Protein AF-A0A1Y6GBG3-F1 (afdb_monomer)

Solvent-accessible surface area (backbone atoms only — not comparable to full-atom values): 3166 Å² total; per-residue (Å²): 112,43,32,39,39,32,30,56,54,96,94,40,83,46,77,48,60,27,29,79,75,51,67,40,88,86,78,50,23,36,32,29,34,61,46,97,93,41,72,43,80,39,57,53,88,34,54,78,43,79,42,82,47,132

pLDDT: mean 92.44, std 3.33, range [78.0, 96.62]

Structure (mmCIF, N/CA/C/O backbone):
data_AF-A0A1Y6GBG3-F1
#
_entry.id   AF-A0A1Y6GBG3-F1
#
loop_
_atom_site.group_PDB
_atom_site.id
_atom_site.type_symbol
_atom_site.label_atom_id
_atom_site.label_alt_id
_atom_site.label_comp_id
_atom_site.label_asym_id
_atom_site.label_entity_id
_atom_site.label_seq_id
_atom_site.pdbx_PDB_ins_code
_atom_site.Cartn_x
_atom_site.Cartn_y
_atom_site.Cartn_z
_atom_site.occupancy
_atom_site.B_iso_or_equiv
_atom_site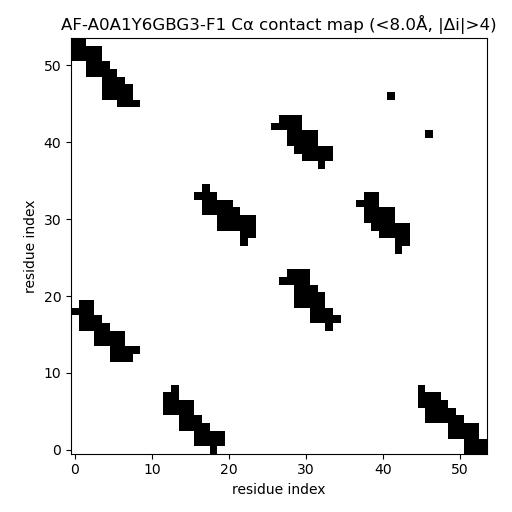.auth_seq_id
_atom_site.auth_comp_id
_atom_site.auth_asym_id
_atom_site.auth_atom_id
_atom_site.pdbx_PDB_model_num
ATOM 1 N N . MET A 1 1 ? -13.316 1.622 6.042 1.00 81.38 1 MET A N 1
ATOM 2 C CA . MET A 1 1 ? -13.003 0.177 6.093 1.00 81.38 1 MET A CA 1
ATOM 3 C C . MET A 1 1 ? -11.510 0.025 5.910 1.00 81.38 1 MET A C 1
ATOM 5 O O . MET A 1 1 ? -10.936 0.778 5.124 1.00 81.38 1 MET A O 1
ATOM 9 N N . ALA 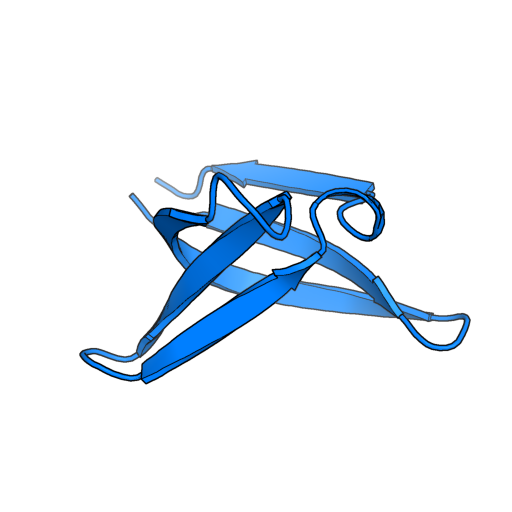A 1 2 ? -10.880 -0.859 6.677 1.00 91.44 2 ALA A N 1
ATOM 10 C CA . ALA A 1 2 ? -9.461 -1.133 6.504 1.00 91.44 2 ALA A CA 1
ATOM 11 C C . ALA A 1 2 ? -9.258 -2.067 5.306 1.00 91.44 2 ALA A C 1
ATOM 13 O O . ALA A 1 2 ? -10.105 -2.897 4.988 1.00 91.44 2 ALA A O 1
ATOM 14 N N . VAL A 1 3 ? -8.126 -1.924 4.636 1.00 94.06 3 VAL A N 1
ATOM 15 C CA . VAL A 1 3 ? -7.675 -2.814 3.576 1.00 94.06 3 VAL A CA 1
ATOM 16 C C . VAL A 1 3 ? -6.302 -3.343 3.942 1.00 94.0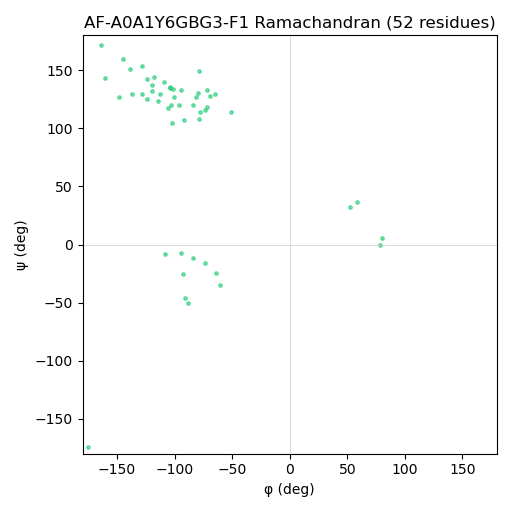6 3 VAL A C 1
ATOM 18 O O . VAL A 1 3 ? -5.472 -2.619 4.496 1.00 94.06 3 VAL A O 1
ATOM 21 N N . LYS A 1 4 ? -6.057 -4.606 3.616 1.00 95.94 4 LYS A N 1
ATOM 22 C CA . LYS A 1 4 ? -4.726 -5.191 3.568 1.00 95.94 4 LYS A CA 1
ATOM 23 C C . LYS A 1 4 ? -4.243 -5.134 2.122 1.00 95.94 4 LYS A C 1
ATOM 25 O O . LYS A 1 4 ? -4.884 -5.692 1.233 1.00 95.94 4 LYS A O 1
ATOM 30 N N . LEU A 1 5 ? -3.133 -4.447 1.892 1.00 95.56 5 LEU A N 1
ATOM 31 C CA . LEU A 1 5 ? -2.460 -4.362 0.602 1.00 95.56 5 LEU A CA 1
ATOM 32 C C . LEU A 1 5 ? -1.223 -5.252 0.616 1.00 95.56 5 LEU A C 1
ATOM 34 O O . LEU A 1 5 ? -0.423 -5.203 1.553 1.00 95.56 5 LEU A O 1
ATOM 38 N N . THR A 1 6 ? -1.047 -6.017 -0.453 1.00 96.62 6 THR A N 1
ATOM 39 C CA . THR A 1 6 ? 0.199 -6.711 -0.765 1.00 96.62 6 THR A CA 1
ATOM 40 C C . THR A 1 6 ? 0.897 -5.929 -1.866 1.00 96.62 6 THR A C 1
ATOM 42 O O . THR A 1 6 ? 0.341 -5.731 -2.946 1.00 96.62 6 THR A O 1
ATOM 45 N N . VAL A 1 7 ? 2.108 -5.467 -1.578 1.00 95.94 7 VAL A N 1
ATOM 46 C CA . VAL A 1 7 ? 2.895 -4.583 -2.436 1.00 95.94 7 VAL A CA 1
ATOM 47 C C . VAL A 1 7 ? 4.195 -5.286 -2.806 1.00 95.94 7 VAL A C 1
ATOM 49 O O . VAL A 1 7 ? 4.875 -5.834 -1.935 1.00 95.94 7 VAL A O 1
ATOM 52 N N . TRP A 1 8 ? 4.549 -5.279 -4.085 1.00 96.19 8 TRP A N 1
ATOM 53 C CA . TRP A 1 8 ? 5.859 -5.712 -4.552 1.00 96.19 8 TRP A CA 1
ATOM 54 C C . TRP A 1 8 ? 6.844 -4.552 -4.433 1.00 96.19 8 TRP A C 1
ATOM 56 O O . TRP A 1 8 ? 6.641 -3.491 -5.006 1.00 96.19 8 TRP A O 1
ATOM 66 N N . SER A 1 9 ? 7.907 -4.724 -3.656 1.00 92.56 9 SER A N 1
ATOM 67 C CA . SER A 1 9 ? 8.894 -3.671 -3.429 1.00 92.56 9 SER A CA 1
ATOM 68 C C . SER A 1 9 ? 10.264 -4.288 -3.217 1.00 92.56 9 SER A C 1
ATOM 70 O O . SER A 1 9 ? 10.438 -5.135 -2.340 1.00 92.56 9 SER A O 1
ATOM 72 N N . ASP A 1 10 ? 11.238 -3.817 -3.995 1.00 90.00 10 ASP A N 1
ATOM 73 C CA . ASP A 1 10 ? 12.647 -4.198 -3.855 1.00 90.00 10 ASP A CA 1
ATOM 74 C C . ASP A 1 10 ? 12.885 -5.717 -3.986 1.00 90.00 10 ASP A C 1
ATOM 76 O O . ASP A 1 10 ? 13.679 -6.315 -3.270 1.00 90.00 10 ASP A O 1
ATOM 80 N N . GLY A 1 11 ? 12.130 -6.373 -4.874 1.00 92.81 11 GLY A N 1
ATOM 81 C CA . GLY A 1 11 ? 12.239 -7.816 -5.109 1.00 92.81 11 GLY A CA 1
ATOM 82 C C . GLY A 1 11 ? 11.525 -8.702 -4.081 1.00 92.81 11 GLY A C 1
ATOM 83 O O . GLY A 1 11 ? 11.643 -9.924 -4.156 1.00 92.81 11 GLY A O 1
ATOM 84 N N . PHE A 1 12 ? 10.773 -8.113 -3.146 1.00 94.00 12 PHE A N 1
ATOM 85 C CA . PHE A 1 12 ? 10.017 -8.842 -2.127 1.00 94.00 12 PHE A CA 1
ATOM 86 C C . PHE A 1 12 ? 8.554 -8.405 -2.070 1.00 94.00 12 PHE A C 1
ATOM 88 O O . PHE A 1 12 ? 8.201 -7.260 -2.352 1.00 94.00 12 PHE A O 1
ATOM 95 N N . THR A 1 13 ? 7.695 -9.314 -1.612 1.00 95.75 13 THR A N 1
ATOM 96 C CA . THR A 1 13 ? 6.317 -8.994 -1.230 1.00 95.75 13 THR A CA 1
ATOM 97 C C . THR A 1 13 ? 6.284 -8.421 0.182 1.00 95.75 13 THR A C 1
ATOM 99 O O . THR A 1 13 ? 6.770 -9.052 1.123 1.00 95.75 13 THR A O 1
ATOM 102 N N . LYS A 1 14 ? 5.669 -7.254 0.350 1.00 94.56 14 LYS A N 1
ATOM 103 C CA . LYS A 1 14 ? 5.404 -6.630 1.649 1.00 94.56 14 LYS A CA 1
ATOM 104 C C . LYS A 1 14 ? 3.904 -6.497 1.845 1.00 94.56 14 LYS A C 1
ATOM 106 O O . LYS A 1 14 ? 3.171 -6.213 0.904 1.00 94.56 14 LYS A O 1
ATOM 111 N N . GLU A 1 15 ? 3.454 -6.675 3.076 1.00 94.44 15 GLU A N 1
ATOM 112 C CA . GLU A 1 15 ? 2.053 -6.491 3.437 1.00 94.44 15 GLU A CA 1
ATOM 113 C C . GLU A 1 15 ? 1.902 -5.234 4.290 1.00 94.44 15 GLU A C 1
ATOM 115 O O . GLU A 1 15 ? 2.725 -4.964 5.167 1.00 94.44 15 GLU A O 1
ATOM 120 N N . MET A 1 16 ? 0.845 -4.465 4.045 1.00 93.12 16 MET A N 1
ATOM 121 C CA . MET A 1 16 ? 0.463 -3.344 4.898 1.00 93.12 16 MET A CA 1
ATOM 122 C C . MET A 1 16 ? -1.045 -3.300 5.093 1.00 93.12 16 MET A C 1
ATOM 124 O O . MET A 1 16 ? -1.801 -3.688 4.208 1.00 93.12 16 MET A O 1
ATOM 128 N N . THR A 1 17 ? -1.475 -2.781 6.237 1.00 95.25 17 THR A N 1
ATOM 129 C CA . THR A 1 17 ? -2.888 -2.556 6.536 1.00 95.25 17 THR A CA 1
ATOM 130 C C . THR A 1 17 ? -3.118 -1.074 6.778 1.00 95.25 17 THR A C 1
ATOM 132 O O . THR A 1 17 ? -2.321 -0.428 7.457 1.00 95.25 17 THR A O 1
ATOM 135 N N . GLY A 1 18 ? -4.205 -0.537 6.237 1.00 94.38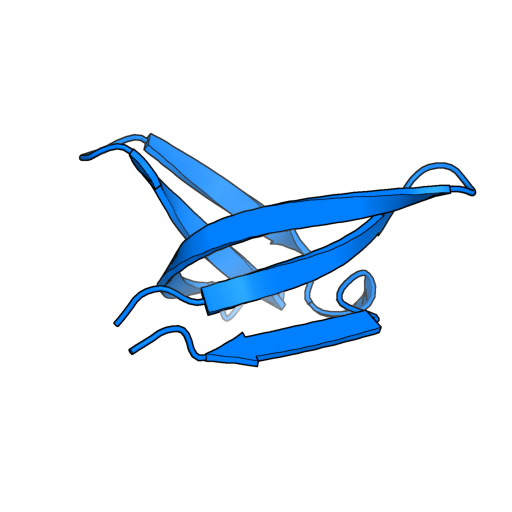 18 GLY A N 1
ATOM 136 C CA . GLY A 1 18 ? -4.589 0.854 6.445 1.00 94.38 18 GLY A CA 1
ATOM 137 C C . GLY A 1 18 ? -5.932 1.177 5.811 1.00 94.38 18 GLY A C 1
ATOM 138 O O . GLY A 1 18 ? -6.620 0.291 5.313 1.00 94.38 18 GLY A O 1
ATOM 139 N N . GLN A 1 19 ? -6.327 2.443 5.834 1.00 94.38 19 GLN A N 1
ATOM 140 C CA . GLN A 1 19 ? -7.531 2.919 5.155 1.00 94.38 19 GLN A CA 1
ATOM 141 C C . GLN A 1 19 ? -7.147 3.666 3.884 1.00 94.38 19 GLN A C 1
ATOM 143 O O . GLN A 1 19 ? -6.228 4.481 3.893 1.00 94.38 19 GLN A O 1
ATOM 148 N N . ILE A 1 20 ? -7.842 3.399 2.779 1.00 91.44 20 ILE A N 1
ATOM 149 C CA . ILE A 1 20 ? -7.641 4.187 1.560 1.00 91.44 20 ILE A CA 1
ATOM 150 C C . ILE A 1 20 ? -8.284 5.551 1.784 1.00 91.44 20 ILE A C 1
ATOM 152 O O . ILE A 1 20 ? -9.499 5.642 1.951 1.00 91.44 20 ILE A O 1
ATOM 156 N N . HIS A 1 21 ? -7.464 6.596 1.781 1.00 90.44 21 HIS A N 1
ATOM 157 C CA . HIS A 1 21 ? -7.925 7.970 1.919 1.00 90.44 21 HIS A CA 1
ATOM 158 C C . HIS A 1 21 ? -8.269 8.572 0.554 1.00 90.44 21 HIS A C 1
ATOM 160 O O . HIS A 1 21 ? -9.352 9.119 0.358 1.00 90.44 21 HIS A O 1
ATOM 166 N N . SER A 1 22 ? -7.353 8.456 -0.412 1.00 89.75 22 SER A N 1
ATOM 167 C CA . SER A 1 22 ? -7.534 8.974 -1.771 1.00 89.75 22 SER A CA 1
ATOM 168 C C . SER A 1 22 ? -6.519 8.374 -2.747 1.00 89.75 22 SER A C 1
ATOM 170 O O . SER A 1 22 ? -5.579 7.687 -2.348 1.00 89.75 22 SER A O 1
ATOM 172 N N . ILE A 1 23 ? -6.702 8.639 -4.040 1.00 89.06 23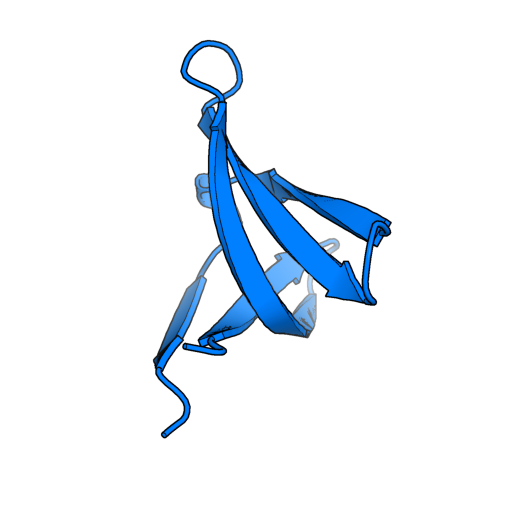 ILE A N 1
ATOM 173 C CA . ILE A 1 23 ? -5.704 8.373 -5.081 1.00 89.06 23 ILE A CA 1
ATOM 174 C C . ILE A 1 23 ? -5.230 9.725 -5.606 1.00 89.06 23 ILE A C 1
ATOM 176 O O . ILE A 1 23 ? -6.050 10.579 -5.943 1.00 89.06 23 ILE A O 1
ATOM 180 N N . ASN A 1 24 ? -3.917 9.934 -5.673 1.00 89.56 24 ASN A N 1
ATOM 181 C CA . ASN A 1 24 ? -3.354 11.127 -6.290 1.00 89.56 24 ASN A CA 1
ATOM 182 C C . ASN A 1 24 ? -3.528 11.033 -7.820 1.00 89.56 24 ASN A C 1
ATOM 184 O O . ASN A 1 24 ? -2.965 10.121 -8.426 1.00 89.56 24 ASN A O 1
ATOM 188 N N . PRO A 1 25 ? -4.267 11.954 -8.465 1.00 87.31 25 PRO A N 1
ATOM 189 C CA . PRO A 1 25 ? -4.563 11.867 -9.895 1.00 87.31 25 PRO A CA 1
ATOM 190 C C . PRO A 1 25 ? -3.362 12.192 -10.793 1.00 87.31 25 PRO A C 1
ATOM 192 O O . PRO A 1 25 ? -3.404 11.893 -11.978 1.00 87.31 25 PRO A O 1
ATOM 195 N N . ILE A 1 26 ? -2.307 12.814 -10.255 1.00 90.44 26 ILE A N 1
ATOM 196 C CA . ILE A 1 26 ? -1.102 13.175 -11.015 1.00 90.44 26 ILE A CA 1
ATOM 197 C C . ILE A 1 26 ? -0.073 12.048 -10.937 1.00 90.44 26 ILE A C 1
ATOM 199 O O . ILE A 1 26 ? 0.509 11.671 -11.948 1.00 90.44 26 ILE A O 1
ATOM 203 N N . THR A 1 27 ? 0.164 11.512 -9.736 1.00 90.69 27 THR A N 1
ATOM 204 C CA . THR A 1 27 ? 1.186 10.472 -9.522 1.00 90.69 27 THR A CA 1
ATOM 205 C C . THR A 1 27 ? 0.631 9.052 -9.571 1.00 90.69 27 THR A C 1
ATOM 207 O O . THR A 1 27 ? 1.405 8.105 -9.500 1.00 90.69 27 THR A O 1
ATOM 210 N N . HIS A 1 28 ? -0.694 8.892 -9.641 1.00 90.31 28 HIS A N 1
ATOM 211 C CA . HIS A 1 28 ? -1.391 7.607 -9.516 1.00 90.31 28 HIS A CA 1
ATOM 212 C C . HIS A 1 28 ? -0.990 6.819 -8.256 1.00 90.31 28 HIS A C 1
ATOM 214 O O . HIS A 1 28 ? -0.971 5.591 -8.247 1.00 90.31 28 HIS A O 1
ATOM 220 N N . GLN A 1 29 ? -0.668 7.522 -7.169 1.00 93.75 29 GLN A N 1
ATOM 221 C CA . GLN A 1 29 ? -0.329 6.904 -5.888 1.00 93.75 29 GLN A CA 1
ATOM 222 C C . GLN A 1 29 ? -1.557 6.812 -4.983 1.00 93.75 29 G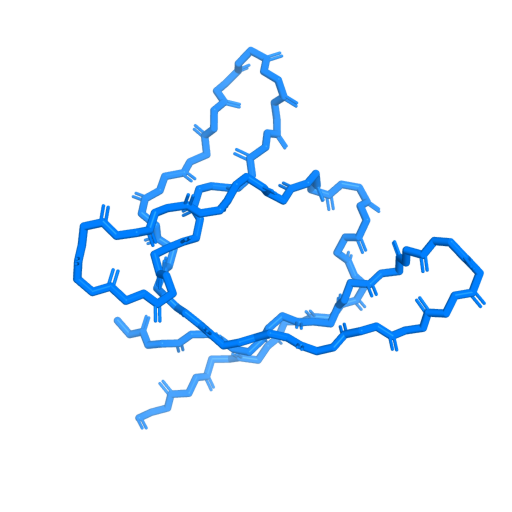LN A C 1
ATOM 224 O O . GLN A 1 29 ? -2.267 7.801 -4.784 1.00 93.75 29 GLN A O 1
ATOM 229 N N . LEU A 1 30 ? -1.770 5.644 -4.383 1.00 92.88 30 LEU A N 1
ATOM 230 C CA . LEU A 1 30 ? -2.714 5.443 -3.291 1.00 92.88 30 LEU A CA 1
ATOM 231 C C . LEU A 1 30 ? -2.207 6.151 -2.033 1.00 92.88 30 LEU A C 1
ATOM 233 O O . LEU A 1 30 ? -1.083 5.914 -1.601 1.00 92.88 30 LEU A O 1
ATOM 237 N N . GLN A 1 31 ? -3.045 6.974 -1.415 1.00 94.25 31 GLN A N 1
ATOM 238 C CA . GLN A 1 31 ? -2.815 7.514 -0.079 1.00 94.25 31 GLN A CA 1
ATOM 239 C C . GLN A 1 31 ? -3.464 6.583 0.937 1.00 94.25 31 GLN A C 1
ATOM 241 O O . GLN A 1 31 ? -4.692 6.524 1.045 1.00 94.25 31 GLN A O 1
ATOM 246 N N . VAL A 1 32 ? -2.632 5.837 1.659 1.00 93.81 32 VAL A N 1
ATOM 247 C CA . VAL A 1 32 ? -3.074 4.873 2.666 1.00 93.81 32 VAL A CA 1
ATOM 248 C C . VAL A 1 32 ? -2.810 5.446 4.049 1.00 93.81 32 VAL A C 1
ATOM 250 O O . VAL A 1 32 ? -1.664 5.690 4.420 1.00 93.81 32 VAL A O 1
ATOM 253 N N . GLU A 1 33 ? -3.866 5.653 4.824 1.00 94.50 33 GLU A N 1
ATOM 254 C CA . GLU A 1 33 ? -3.767 6.034 6.227 1.00 94.50 33 GLU A CA 1
ATOM 255 C C . GLU A 1 33 ? -3.458 4.789 7.066 1.00 94.50 33 GLU A C 1
ATOM 257 O O . GLU A 1 33 ? -4.298 3.899 7.218 1.00 94.50 33 GLU A O 1
ATOM 262 N N . VAL A 1 34 ? -2.229 4.692 7.576 1.00 92.50 34 VAL A N 1
ATOM 263 C CA . VAL A 1 34 ? -1.763 3.538 8.373 1.00 92.50 34 VAL A CA 1
ATOM 264 C C . VAL A 1 34 ? -1.960 3.748 9.873 1.00 92.50 34 VAL A C 1
ATOM 266 O O . VAL A 1 34 ? -2.096 2.786 10.628 1.00 92.50 34 VAL A O 1
ATOM 269 N N . LYS A 1 35 ? -1.989 5.009 10.304 1.00 91.06 35 LYS A N 1
ATOM 270 C CA . LYS A 1 35 ? -2.358 5.467 11.647 1.00 91.06 35 LYS A CA 1
ATOM 271 C C . LYS A 1 35 ? -3.085 6.805 11.508 1.00 91.06 35 LYS A C 1
ATOM 273 O O . LYS A 1 35 ? -2.868 7.465 10.495 1.00 91.06 35 LYS A O 1
ATOM 278 N N . PRO A 1 36 ? -3.871 7.242 12.506 1.00 89.69 36 PRO A N 1
ATOM 279 C CA . PRO A 1 36 ? -4.550 8.534 12.453 1.00 89.69 36 PRO A CA 1
ATOM 280 C C . PRO A 1 36 ? -3.582 9.677 12.114 1.00 89.69 36 PRO A C 1
ATOM 282 O O . PRO A 1 36 ? -2.664 9.96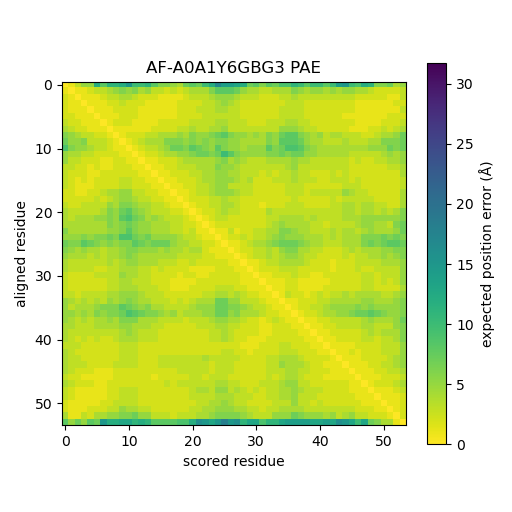3 12.885 1.00 89.69 36 PRO A O 1
ATOM 285 N N . GLY A 1 37 ? -3.768 10.297 10.947 1.00 89.69 37 GLY A N 1
ATOM 286 C CA . GLY A 1 37 ? -2.919 11.381 10.439 1.00 89.69 37 GLY A CA 1
ATOM 287 C C . GLY A 1 37 ? -1.569 10.964 9.830 1.00 89.69 37 GLY A C 1
ATOM 288 O O . GLY A 1 37 ? -0.831 11.833 9.369 1.00 89.69 37 GLY A O 1
ATOM 289 N N . GLU A 1 38 ? -1.232 9.669 9.792 1.00 92.75 38 GLU A N 1
ATOM 290 C CA . GLU A 1 38 ? -0.038 9.134 9.119 1.00 92.75 38 GLU A CA 1
ATOM 291 C C . GLU A 1 38 ? -0.436 8.511 7.774 1.00 92.75 38 GLU A C 1
ATOM 293 O O . GLU A 1 38 ? -0.972 7.400 7.713 1.00 92.75 38 GLU A O 1
ATOM 298 N N . PHE A 1 39 ? -0.128 9.223 6.689 1.00 92.25 39 PHE A N 1
ATOM 299 C CA . PHE A 1 39 ? -0.396 8.783 5.322 1.00 92.25 39 PHE A CA 1
ATOM 300 C C . PHE A 1 39 ? 0.867 8.243 4.667 1.00 92.25 39 PHE A C 1
ATOM 302 O O . PHE A 1 39 ? 1.930 8.868 4.712 1.00 92.25 39 PHE A O 1
ATOM 309 N N . LYS A 1 40 ? 0.734 7.091 4.014 1.00 92.44 40 LYS A N 1
ATOM 310 C CA . LYS A 1 40 ? 1.778 6.512 3.178 1.00 92.44 40 LYS A CA 1
ATOM 311 C C . LYS A 1 40 ? 1.337 6.487 1.718 1.00 92.44 40 LYS A C 1
ATOM 313 O O . LYS A 1 40 ? 0.304 5.884 1.418 1.00 92.44 40 LYS A O 1
ATOM 318 N N . PRO A 1 41 ? 2.116 7.100 0.809 1.00 93.25 41 PRO A N 1
ATOM 319 C CA . PRO A 1 41 ? 1.911 6.923 -0.616 1.00 93.25 41 PRO A CA 1
ATOM 320 C C . PRO A 1 41 ? 2.349 5.513 -1.027 1.00 93.25 41 PRO A C 1
ATOM 322 O O . PRO A 1 41 ? 3.437 5.061 -0.668 1.00 93.25 41 PRO A O 1
ATOM 325 N N . VAL A 1 42 ? 1.513 4.835 -1.803 1.00 93.31 42 VAL A N 1
ATOM 326 C CA . VAL A 1 42 ? 1.801 3.538 -2.424 1.00 93.31 42 VAL A CA 1
ATOM 327 C C . VAL A 1 42 ? 1.597 3.693 -3.922 1.00 93.31 42 VAL A C 1
ATOM 329 O O . VAL A 1 42 ? 0.533 4.140 -4.347 1.00 93.31 42 VAL A O 1
ATOM 332 N N . ALA A 1 43 ? 2.599 3.367 -4.735 1.00 93.31 43 ALA A N 1
ATOM 333 C CA . ALA A 1 43 ? 2.420 3.367 -6.181 1.00 93.31 43 ALA A CA 1
ATOM 334 C C . ALA A 1 43 ? 1.397 2.290 -6.556 1.00 93.31 43 ALA A C 1
ATOM 336 O O . ALA A 1 43 ? 1.503 1.150 -6.106 1.00 93.31 43 ALA A O 1
ATOM 337 N N . PHE A 1 44 ? 0.382 2.650 -7.347 1.00 90.06 44 PHE A N 1
ATOM 338 C CA . PHE A 1 44 ? -0.676 1.701 -7.702 1.00 90.06 44 PHE A CA 1
ATOM 339 C C . PHE A 1 44 ? -0.126 0.484 -8.459 1.00 90.06 44 PHE A C 1
ATOM 341 O O . PHE A 1 44 ? -0.592 -0.630 -8.256 1.00 90.06 44 PHE A O 1
ATOM 348 N N . GLU A 1 45 ? 0.894 0.698 -9.289 1.00 91.88 45 GLU A N 1
ATOM 349 C CA . GLU A 1 45 ? 1.583 -0.341 -10.062 1.00 91.88 45 GLU A CA 1
ATOM 350 C C . GLU A 1 45 ? 2.308 -1.387 -9.205 1.00 91.88 45 GLU A C 1
ATOM 352 O O . GLU A 1 45 ? 2.457 -2.527 -9.638 1.00 91.88 45 GLU A O 1
ATOM 357 N N . ASP A 1 46 ? 2.690 -1.034 -7.975 1.00 94.06 46 ASP A N 1
ATOM 358 C CA . ASP A 1 46 ? 3.348 -1.957 -7.051 1.00 94.06 46 ASP A CA 1
ATOM 359 C C . ASP A 1 46 ? 2.335 -2.824 -6.283 1.00 94.06 46 ASP A C 1
ATOM 361 O O . ASP A 1 46 ? 2.717 -3.781 -5.604 1.00 94.06 46 ASP A O 1
ATOM 365 N N . VAL A 1 47 ? 1.035 -2.511 -6.346 1.00 93.81 47 VAL A N 1
ATOM 366 C CA . VAL A 1 47 ? -0.009 -3.271 -5.647 1.00 93.81 47 VAL A CA 1
ATOM 367 C C . VAL A 1 47 ? -0.315 -4.552 -6.417 1.00 93.81 47 VAL A C 1
ATOM 369 O O . VAL A 1 47 ? -0.881 -4.529 -7.506 1.00 93.81 47 VAL A O 1
ATOM 372 N N . ILE A 1 48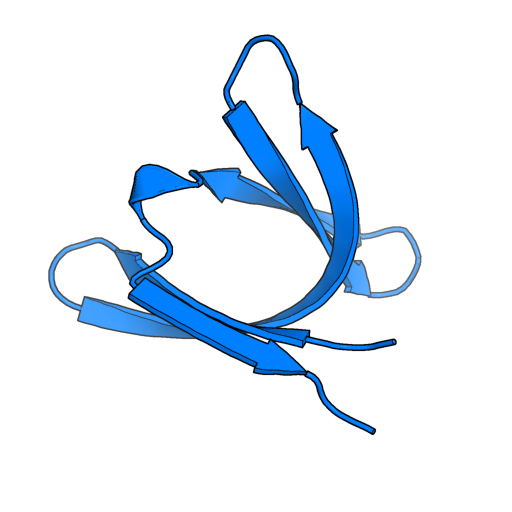 ? -0.003 -5.691 -5.804 1.00 96.06 48 ILE A N 1
ATOM 373 C CA . ILE A 1 48 ? -0.213 -7.027 -6.385 1.00 96.06 48 ILE A CA 1
ATOM 374 C C . ILE A 1 48 ? -1.353 -7.803 -5.713 1.00 96.06 48 ILE A C 1
ATOM 376 O O . ILE A 1 48 ? -1.733 -8.875 -6.178 1.00 96.06 48 ILE A O 1
ATOM 380 N N . GLY A 1 49 ? -1.903 -7.283 -4.613 1.00 95.56 49 GLY A N 1
ATOM 381 C CA . GLY A 1 49 ? -3.015 -7.901 -3.896 1.00 95.56 49 GLY A CA 1
ATOM 382 C C . GLY A 1 49 ? -3.753 -6.912 -3.001 1.00 95.56 49 GLY A C 1
ATOM 383 O O . GLY A 1 49 ? -3.143 -6.032 -2.395 1.00 95.56 49 GLY A O 1
ATOM 384 N N . VAL A 1 50 ? -5.075 -7.068 -2.916 1.00 94.50 50 VAL A N 1
ATOM 385 C CA . VAL A 1 50 ? -5.957 -6.247 -2.076 1.00 94.50 50 VAL A CA 1
ATOM 386 C C . VAL A 1 50 ? -6.957 -7.157 -1.375 1.00 94.50 50 VAL A C 1
ATOM 388 O O . VAL A 1 50 ? -7.632 -7.952 -2.025 1.00 94.50 50 VAL A O 1
ATOM 391 N N . ALA A 1 51 ? -7.085 -7.009 -0.059 1.00 96.00 51 ALA A N 1
ATOM 392 C CA . ALA A 1 51 ? -8.142 -7.628 0.729 1.00 96.00 51 ALA A CA 1
ATOM 393 C C . ALA A 1 51 ? -8.842 -6.563 1.576 1.00 96.00 51 ALA A C 1
ATOM 395 O O . ALA A 1 51 ? -8.189 -5.790 2.277 1.00 96.00 51 ALA A O 1
ATOM 396 N N . VAL A 1 52 ? -10.170 -6.518 1.517 1.00 93.69 52 VAL A N 1
ATOM 397 C CA . VAL A 1 52 ? -10.970 -5.675 2.412 1.00 93.69 52 VAL A CA 1
ATOM 398 C C . VAL A 1 52 ? -11.086 -6.395 3.750 1.00 93.69 52 VAL A C 1
ATOM 400 O O . VAL A 1 52 ? -11.379 -7.588 3.783 1.00 93.69 52 VAL A O 1
ATOM 403 N N . LEU A 1 53 ? -10.804 -5.681 4.836 1.00 91.31 53 LEU A N 1
ATOM 404 C CA . LEU A 1 53 ? -10.971 -6.177 6.195 1.00 91.31 53 LEU A CA 1
ATOM 405 C C . LEU A 1 53 ? -12.285 -5.612 6.748 1.00 91.31 53 LEU A C 1
ATOM 407 O O . LEU A 1 53 ? -12.503 -4.396 6.678 1.00 91.31 53 LEU A O 1
ATOM 411 N N . ASP A 1 54 ? -13.137 -6.510 7.243 1.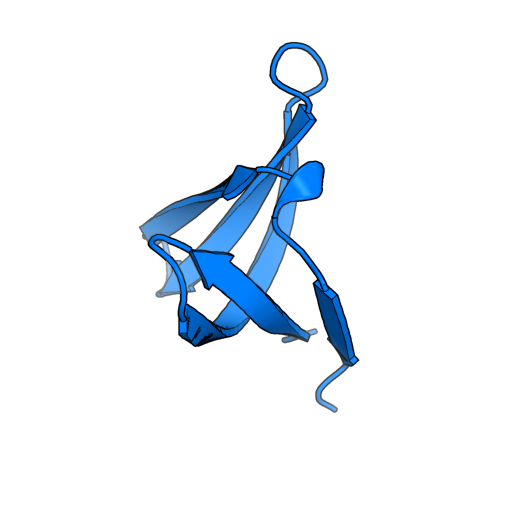00 78.00 54 ASP A N 1
ATOM 412 C CA . ASP A 1 54 ? -14.395 -6.197 7.937 1.00 78.00 54 ASP A CA 1
ATOM 413 C C . ASP A 1 54 ? -14.128 -5.655 9.351 1.00 78.00 54 ASP A C 1
ATOM 415 O O . ASP A 1 54 ? -13.266 -6.238 10.057 1.00 78.00 54 ASP A O 1
#

Secondary structure (DSSP, 8-state):
-EEEEEEEETTEEEEEEEEEEEE-TTT-EEEEEEETTEEEEEEGGGEEEEEEE-

Nearest PDB structures (foldseek):
  4a54-assembly1_A  TM=7.275E-01  e=1.276E-01  Schizosaccharomyces pombe
  2l8d-assembly1_A  TM=6.579E-01  e=1.713E-01  Gallus gallus
  2e5p-assembly1_A  TM=6.470E-01  e=2.587E-01  Homo sapiens
  2dig-assembly1_A  TM=6.926E-01  e=7.924E-01  Homo sapiens
  2m0o-assembly1_A  TM=6.420E-01  e=6.640E-01  Homo sapiens

Mean predicted aligned error: 3.24 Å

Radius of gyration: 10.64 Å; Cα contacts (8 Å, |Δi|>4): 110; chains: 1; bounding box: 27×22×24 Å

Sequence (54 aa):
MAVKLTVWSDGFTKEMTGQIHSINPITHQLQVEVKPGEFKPVAFEDVIGVAVLD

Foldseek 3Di:
DKKWWWFADPNDTDIAIFDFPDADPPQRWTFGHRDVVDTDTHRPVRTPDMDDDD